Protein AF-M3XTI1-F1 (afdb_monomer_lite)

pLDDT: mean 83.51, std 18.62, range [32.31, 98.38]

Secondary structure (DSSP, 8-state):
-----------------B---TTB-SS-B-GGGGHHHHTTTTS---SSTTS---EEEEEEEEEEEEEETTTTEEEEEEEEEEEE--TT-B--TTTTTT-------GGG-

InterPro domains:
  IPR006202 Neurotransmitter-gated ion-channel ligand-binding domain [PF02931] (41-108)
  IPR036734 Neurotransmitter-gated ion-channel ligand-binding domain superfamily [G3DSA:2.70.170.10] (31-109)
  IPR036734 Neurotransmitter-gated ion-channel ligand-binding domain superfamily [SSF63712] (41-104)

Organism: Mustela putorius furo (NCBI:txid9669)

Radius of gyration: 20.85 Å; chains: 1; bounding box: 39×51×59 Å

Structure (mmCIF, N/CA/C/O backbone):
data_AF-M3XTI1-F1
#
_entry.id   AF-M3XTI1-F1
#
loop_
_atom_site.group_PDB
_atom_site.id
_atom_site.type_symbol
_atom_site.label_atom_id
_atom_site.label_alt_id
_atom_site.label_comp_id
_atom_site.label_asym_id
_atom_site.label_entity_id
_atom_site.label_seq_id
_atom_site.pdbx_PDB_ins_code
_atom_site.Cartn_x
_atom_site.Cartn_y
_atom_site.Cartn_z
_atom_site.occupancy
_atom_site.B_iso_or_equiv
_atom_site.auth_seq_id
_atom_site.auth_comp_id
_atom_site.auth_asym_id
_atom_site.auth_atom_id
_atom_site.pdbx_PDB_model_num
ATOM 1 N N . ARG A 1 1 ? -20.028 -34.065 -31.341 1.00 39.91 1 ARG A N 1
ATOM 2 C CA . ARG A 1 1 ? -19.518 -33.729 -29.990 1.00 39.91 1 ARG A CA 1
ATOM 3 C C . ARG A 1 1 ? -17.990 -33.757 -30.033 1.00 39.91 1 ARG A C 1
ATOM 5 O O . ARG A 1 1 ? -17.443 -34.834 -29.847 1.00 39.91 1 ARG A O 1
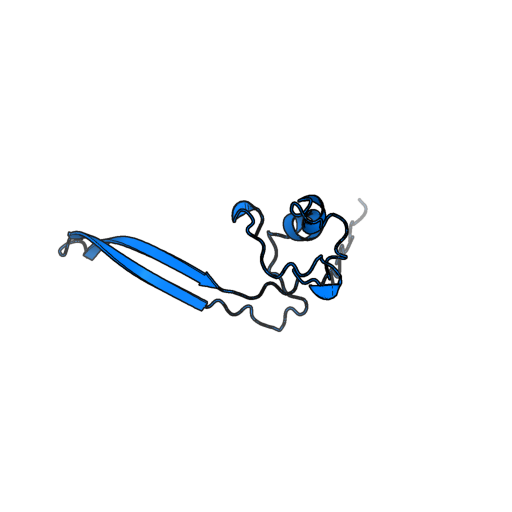ATOM 12 N N . PRO A 1 2 ? -17.302 -32.648 -30.351 1.00 35.44 2 PRO A N 1
ATOM 13 C CA . PRO A 1 2 ? -15.854 -32.584 -30.240 1.00 35.44 2 PRO A CA 1
ATOM 14 C C . PRO A 1 2 ? -15.443 -31.982 -28.892 1.00 35.44 2 PRO A C 1
ATOM 16 O O . PRO A 1 2 ? -16.049 -31.039 -28.389 1.00 35.44 2 PRO A O 1
ATOM 19 N N . SER A 1 3 ? -14.430 -32.602 -28.308 1.00 40.12 3 SER A N 1
ATOM 20 C CA . SER A 1 3 ? -13.738 -32.256 -27.074 1.00 40.12 3 SER A CA 1
ATOM 21 C C . SER A 1 3 ? -12.856 -31.019 -27.256 1.00 40.12 3 SER A C 1
ATOM 23 O O . SER A 1 3 ? -11.919 -31.047 -28.051 1.00 40.12 3 SER A O 1
ATOM 25 N N . LEU A 1 4 ? -13.112 -29.965 -26.482 1.00 37.28 4 LEU A N 1
ATOM 26 C CA . LEU A 1 4 ? -12.175 -28.861 -26.274 1.00 37.28 4 LEU A CA 1
ATOM 27 C C . LEU A 1 4 ? -11.260 -29.215 -25.098 1.00 37.28 4 LEU A C 1
ATOM 29 O O . LEU A 1 4 ? -11.572 -28.925 -23.948 1.00 37.28 4 LEU A O 1
ATOM 33 N N . ILE A 1 5 ? -10.124 -29.844 -25.390 1.00 46.91 5 ILE A N 1
ATOM 34 C CA . ILE A 1 5 ? -8.932 -29.702 -24.546 1.00 46.91 5 ILE A CA 1
ATOM 35 C C . ILE A 1 5 ? -8.111 -28.604 -25.212 1.00 46.91 5 ILE A C 1
ATOM 37 O O . ILE A 1 5 ? -7.232 -28.850 -26.030 1.00 46.91 5 ILE A O 1
ATOM 41 N N . GLY A 1 6 ? -8.499 -27.363 -24.930 1.00 32.50 6 GLY A N 1
ATOM 42 C CA . GLY A 1 6 ? -7.654 -26.199 -25.138 1.00 32.50 6 GLY A CA 1
ATOM 43 C C . GLY A 1 6 ? -6.982 -25.909 -23.810 1.00 32.50 6 GLY A C 1
ATOM 44 O O . GLY A 1 6 ? -7.521 -25.164 -22.998 1.00 32.50 6 GLY A O 1
ATOM 45 N N . SER A 1 7 ? -5.840 -26.541 -23.550 1.00 40.03 7 SER A N 1
ATOM 46 C CA . SER A 1 7 ? -4.964 -26.130 -22.460 1.00 40.03 7 SER A CA 1
ATOM 47 C C . SER A 1 7 ? -4.400 -24.750 -22.799 1.00 40.03 7 SER A C 1
ATOM 49 O O . SER A 1 7 ? -3.310 -24.641 -23.358 1.00 40.03 7 SER A O 1
ATOM 51 N N . LEU A 1 8 ? -5.138 -23.688 -22.465 1.00 32.31 8 LEU A N 1
ATOM 52 C CA . LEU A 1 8 ? -4.575 -22.350 -22.304 1.00 32.31 8 LEU A CA 1
ATOM 53 C C . LEU A 1 8 ? -3.788 -22.339 -20.986 1.00 32.31 8 LEU A C 1
ATOM 55 O O . LEU A 1 8 ? -4.163 -21.717 -19.998 1.00 32.31 8 LEU A O 1
ATOM 59 N N . LEU A 1 9 ? -2.675 -23.069 -20.959 1.00 33.28 9 LEU A N 1
ATOM 60 C CA . LEU A 1 9 ? -1.580 -22.686 -20.088 1.00 33.28 9 LEU A CA 1
ATOM 61 C C . LEU A 1 9 ? -0.906 -21.525 -20.807 1.00 33.28 9 LEU A C 1
ATOM 63 O O . LEU A 1 9 ? 0.064 -21.710 -21.537 1.00 33.28 9 LEU A O 1
ATOM 67 N N . THR A 1 10 ? -1.441 -20.316 -20.634 1.00 36.12 10 THR A N 1
ATOM 68 C CA . THR A 1 10 ? -0.587 -19.142 -20.756 1.00 36.12 10 THR A CA 1
ATOM 69 C C . THR A 1 10 ? 0.443 -19.301 -19.653 1.00 36.12 10 THR A C 1
ATOM 71 O O . THR A 1 10 ? 0.198 -18.963 -18.494 1.00 36.12 10 THR A O 1
ATOM 74 N N . THR A 1 11 ? 1.589 -19.879 -19.995 1.00 37.81 11 THR A N 1
ATOM 75 C CA . THR A 1 11 ? 2.828 -19.671 -19.263 1.00 37.81 11 THR A CA 1
ATOM 76 C C . THR A 1 11 ? 3.146 -18.189 -19.390 1.00 37.81 11 THR A C 1
ATOM 78 O O . THR A 1 11 ? 3.961 -17.777 -20.209 1.00 37.81 11 THR A O 1
ATOM 81 N N . GLY A 1 12 ? 2.439 -17.368 -18.614 1.00 42.94 12 GLY A N 1
ATOM 82 C CA . GLY A 1 12 ? 2.860 -16.023 -18.282 1.00 42.94 12 GLY A CA 1
ATOM 83 C C . GLY A 1 12 ? 4.052 -16.174 -17.358 1.00 42.94 12 GLY A C 1
ATOM 84 O O . GLY A 1 12 ? 3.918 -16.041 -16.145 1.00 42.94 12 GLY A O 1
ATOM 85 N N . GLY A 1 13 ? 5.200 -16.544 -17.930 1.00 43.25 13 GLY A N 1
ATOM 86 C CA . GLY A 1 13 ? 6.472 -16.243 -17.304 1.00 43.25 13 GLY A CA 1
ATOM 87 C C . GLY A 1 13 ? 6.461 -14.739 -17.106 1.00 43.25 13 GLY A C 1
ATOM 88 O O . GLY A 1 13 ? 6.437 -13.990 -18.081 1.00 43.25 13 GLY A O 1
ATOM 89 N N . GLY A 1 14 ? 6.326 -14.306 -15.855 1.00 51.12 14 GLY A N 1
ATOM 90 C CA . GLY A 1 14 ? 6.476 -12.908 -15.503 1.00 51.12 14 GLY A CA 1
ATOM 91 C C . GLY A 1 14 ? 7.933 -12.566 -15.730 1.00 51.12 14 GLY A C 1
ATOM 92 O O . GLY A 1 14 ? 8.737 -12.684 -14.817 1.00 51.12 14 GLY A O 1
ATOM 93 N N . GLU A 1 15 ? 8.309 -12.229 -16.958 1.00 53.50 15 GLU A N 1
ATOM 94 C CA . GLU A 1 15 ? 9.537 -11.479 -17.155 1.00 53.50 15 GLU A CA 1
ATOM 95 C C . GLU A 1 15 ? 9.341 -10.138 -16.448 1.00 53.50 15 GLU A C 1
ATOM 97 O O . GLU A 1 15 ? 8.268 -9.530 -16.542 1.00 53.50 15 GLU A O 1
ATOM 102 N N . ALA A 1 16 ? 10.340 -9.720 -15.667 1.00 56.78 16 ALA A N 1
ATOM 103 C CA . ALA A 1 16 ? 10.325 -8.412 -15.033 1.00 56.78 16 ALA A CA 1
ATOM 104 C C . ALA A 1 16 ? 10.164 -7.370 -16.145 1.00 56.78 16 ALA A C 1
ATOM 106 O O . ALA A 1 16 ? 11.039 -7.223 -16.998 1.00 56.78 16 ALA A O 1
ATOM 107 N N . PHE A 1 17 ? 9.011 -6.705 -16.186 1.00 66.19 17 PHE A N 1
ATOM 108 C CA . PHE A 1 17 ? 8.749 -5.686 -17.186 1.00 66.19 17 PHE A CA 1
ATOM 109 C C . PHE A 1 17 ? 9.434 -4.402 -16.730 1.00 66.19 17 PHE A C 1
ATOM 111 O O . PHE A 1 17 ? 8.912 -3.675 -15.887 1.00 66.19 17 PHE A O 1
ATOM 118 N N . THR A 1 18 ? 10.625 -4.142 -17.260 1.00 70.38 18 THR A N 1
ATOM 119 C CA . THR A 1 18 ? 11.271 -2.844 -17.074 1.00 70.38 18 THR A CA 1
ATOM 120 C C . THR A 1 18 ? 10.520 -1.813 -17.913 1.00 70.38 18 THR A C 1
ATOM 122 O O . THR A 1 18 ? 10.462 -1.920 -19.140 1.00 70.38 18 THR A O 1
ATOM 125 N N . ILE A 1 19 ? 9.937 -0.813 -17.257 1.00 83.44 19 ILE A N 1
ATOM 126 C CA . ILE A 1 19 ? 9.230 0.293 -17.902 1.00 83.44 19 ILE A CA 1
ATOM 127 C C . ILE A 1 19 ? 10.258 1.116 -18.684 1.00 83.44 19 ILE A C 1
ATOM 129 O O . ILE A 1 19 ? 11.225 1.627 -18.123 1.00 83.44 19 ILE A O 1
ATOM 133 N N . ASN A 1 20 ? 10.044 1.246 -19.991 1.00 81.44 20 ASN A N 1
ATOM 134 C CA . ASN A 1 20 ? 11.009 1.785 -20.956 1.00 81.44 20 ASN A CA 1
ATOM 135 C C . ASN A 1 20 ? 11.074 3.327 -21.003 1.00 81.44 20 ASN A C 1
ATOM 137 O O . ASN A 1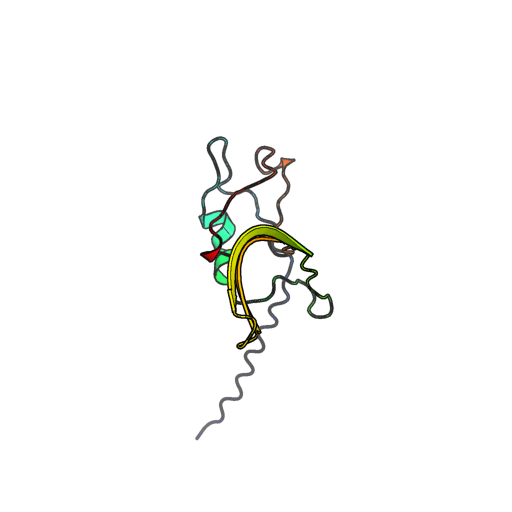 20 ? 11.402 3.893 -22.047 1.00 81.44 20 ASN A O 1
ATOM 141 N N . CYS A 1 21 ? 10.704 4.000 -19.908 1.00 82.12 21 CYS A N 1
ATOM 142 C CA . CYS A 1 21 ? 10.675 5.460 -19.739 1.00 82.12 21 CYS A CA 1
ATOM 143 C C . CYS A 1 21 ? 9.875 6.251 -20.799 1.00 82.12 21 CYS A C 1
ATOM 145 O O . CYS A 1 21 ? 9.833 7.480 -20.753 1.00 82.12 21 CYS A O 1
ATOM 147 N N . SER A 1 22 ? 9.207 5.583 -21.744 1.00 85.19 22 SER A N 1
ATOM 148 C CA . SER A 1 22 ? 8.401 6.238 -22.772 1.00 85.19 22 SER A CA 1
ATOM 149 C C . SER A 1 22 ? 7.163 6.837 -22.113 1.00 85.19 22 SER A C 1
ATOM 151 O O . SER A 1 22 ? 6.384 6.120 -21.492 1.00 85.19 22 SER A O 1
ATOM 153 N N . GLY A 1 23 ? 7.011 8.158 -22.211 1.00 85.38 23 GLY A N 1
ATOM 154 C CA . GLY A 1 23 ? 5.969 8.903 -21.500 1.00 85.38 23 GLY A CA 1
ATOM 155 C C . GLY A 1 23 ? 6.417 9.501 -20.163 1.00 85.38 23 GLY A C 1
ATOM 156 O O . GLY A 1 23 ? 5.592 10.087 -19.474 1.00 85.38 23 GLY A O 1
ATOM 157 N N . PHE A 1 24 ? 7.696 9.386 -19.791 1.00 90.12 24 PHE A N 1
ATOM 158 C CA . PHE A 1 24 ? 8.280 10.145 -18.683 1.00 90.12 24 PHE A CA 1
ATOM 159 C C . PHE A 1 24 ? 8.809 11.472 -19.228 1.00 90.12 24 PHE A C 1
ATOM 161 O O . PHE A 1 24 ? 9.566 11.494 -20.200 1.00 90.12 24 PHE A O 1
ATOM 168 N N . ASP A 1 25 ? 8.439 12.578 -18.595 1.00 85.06 25 ASP A N 1
ATOM 169 C CA . ASP A 1 25 ? 8.932 13.905 -18.939 1.00 85.06 25 ASP A CA 1
ATOM 170 C C . ASP A 1 25 ? 9.193 14.753 -17.681 1.00 85.06 25 ASP A C 1
ATOM 172 O O . ASP A 1 25 ? 9.070 14.301 -16.543 1.00 85.06 25 ASP A O 1
ATOM 176 N N . GLN A 1 26 ? 9.612 16.003 -17.881 1.00 81.62 26 GLN A N 1
ATOM 177 C CA . GLN A 1 26 ? 9.917 16.927 -16.784 1.00 81.62 26 GLN A CA 1
ATOM 178 C C . GLN A 1 26 ? 8.686 17.368 -15.971 1.00 81.62 26 GLN A C 1
ATOM 180 O O . GLN A 1 26 ? 8.840 17.965 -14.906 1.00 81.62 26 GLN A O 1
ATOM 185 N N . TYR A 1 27 ? 7.480 17.124 -16.481 1.00 83.00 27 TYR A N 1
ATOM 186 C CA . TYR A 1 27 ? 6.209 17.510 -15.873 1.00 83.00 27 TYR A CA 1
ATOM 187 C C . TYR A 1 27 ? 5.494 16.330 -15.209 1.00 83.00 27 TYR A C 1
ATOM 189 O O . TYR A 1 27 ? 4.603 16.552 -14.386 1.00 83.00 27 TYR A O 1
ATOM 197 N N . GLY A 1 28 ? 5.891 15.094 -15.507 1.00 81.88 28 GLY A N 1
ATOM 198 C CA . GLY A 1 28 ? 5.355 13.906 -14.866 1.00 81.88 28 GLY A CA 1
ATOM 199 C C . GLY A 1 28 ? 5.535 12.647 -15.701 1.00 81.88 28 GLY A C 1
ATOM 200 O O . GLY A 1 28 ? 6.534 12.461 -16.393 1.00 81.88 28 GLY A O 1
ATOM 201 N N . VAL A 1 29 ? 4.566 11.744 -15.574 1.00 88.81 29 VAL A N 1
ATOM 202 C CA . VAL A 1 29 ? 4.562 10.466 -16.282 1.00 88.81 29 VAL A CA 1
ATOM 203 C C . VAL A 1 29 ? 3.177 10.196 -16.845 1.00 88.81 29 VAL A C 1
ATOM 205 O O . VAL A 1 29 ? 2.185 10.299 -16.122 1.00 88.81 29 VAL A O 1
ATOM 208 N N . ASP A 1 30 ? 3.123 9.839 -18.126 1.00 90.12 30 ASP A N 1
ATOM 209 C CA . ASP A 1 30 ? 1.920 9.349 -18.788 1.00 90.12 30 ASP A CA 1
ATOM 210 C C . ASP A 1 30 ? 1.439 8.060 -18.093 1.00 90.12 30 ASP A C 1
ATOM 212 O O . ASP A 1 30 ? 2.181 7.070 -18.056 1.00 90.12 30 ASP A O 1
ATOM 216 N N . PRO A 1 31 ? 0.203 8.022 -17.555 1.00 86.31 31 PRO A N 1
ATOM 217 C CA . PRO A 1 31 ? -0.357 6.819 -16.946 1.00 86.31 31 PRO A CA 1
ATOM 218 C C . PRO A 1 31 ? -0.313 5.583 -17.856 1.00 86.31 31 PRO A C 1
ATOM 220 O O . PRO A 1 31 ? -0.217 4.462 -17.348 1.00 86.31 31 PRO A O 1
ATOM 223 N N . ALA A 1 32 ? -0.329 5.765 -19.183 1.00 88.25 32 ALA A N 1
ATOM 224 C CA . ALA A 1 32 ? -0.231 4.667 -20.143 1.00 88.25 32 ALA A CA 1
ATOM 225 C C . ALA A 1 32 ? 1.071 3.856 -19.998 1.00 88.25 32 ALA A C 1
ATOM 227 O O . ALA A 1 32 ? 1.072 2.654 -20.276 1.00 88.25 32 ALA A O 1
ATOM 228 N N . ALA A 1 33 ? 2.151 4.463 -19.486 1.00 87.62 33 ALA A N 1
ATOM 229 C CA . ALA A 1 33 ? 3.426 3.785 -19.241 1.00 87.62 33 ALA A CA 1
ATOM 230 C C . ALA A 1 33 ? 3.313 2.623 -18.232 1.00 87.62 33 ALA A C 1
ATOM 232 O O . ALA A 1 33 ? 4.133 1.704 -18.246 1.00 87.62 33 ALA A O 1
ATOM 233 N N . PHE A 1 34 ? 2.280 2.635 -17.381 1.00 88.12 34 PHE A N 1
ATOM 234 C CA . PHE A 1 34 ? 2.026 1.611 -16.365 1.00 88.12 34 PHE A CA 1
ATOM 235 C C . PHE A 1 34 ? 0.851 0.686 -16.706 1.00 88.12 34 PHE A C 1
ATOM 237 O O . PHE A 1 34 ? 0.576 -0.242 -15.943 1.00 88.12 34 PHE A O 1
ATOM 244 N N . GLN A 1 35 ? 0.173 0.878 -17.844 1.00 88.94 35 GLN A N 1
ATOM 245 C CA . GLN A 1 35 ? -1.068 0.160 -18.162 1.00 88.94 35 GLN A CA 1
ATOM 246 C C . GLN A 1 35 ? -0.894 -1.365 -18.116 1.00 88.94 35 GLN A C 1
ATOM 248 O O . GLN A 1 35 ? -1.707 -2.065 -17.520 1.00 88.94 35 GLN A O 1
ATOM 253 N N . ALA A 1 36 ? 0.220 -1.878 -18.645 1.00 86.25 36 ALA A N 1
ATOM 254 C CA . ALA A 1 36 ? 0.523 -3.309 -18.628 1.00 86.25 36 ALA A CA 1
ATOM 255 C C . ALA A 1 36 ? 0.666 -3.891 -17.207 1.00 86.25 36 ALA A C 1
ATOM 257 O O . ALA A 1 36 ? 0.397 -5.076 -16.994 1.00 86.25 36 ALA A O 1
ATOM 258 N N . VAL A 1 37 ? 1.097 -3.076 -16.238 1.00 88.06 37 VAL A N 1
ATOM 259 C CA . VAL A 1 37 ? 1.158 -3.459 -14.821 1.00 88.06 37 VAL A CA 1
ATOM 260 C C . VAL A 1 37 ? -0.243 -3.401 -14.214 1.00 88.06 37 VAL A C 1
ATOM 262 O O . VAL A 1 37 ? -0.668 -4.361 -13.572 1.00 88.06 37 VAL A O 1
ATOM 265 N N . PHE A 1 38 ? -0.990 -2.326 -14.470 1.00 90.12 38 PHE A N 1
ATOM 266 C CA . PHE A 1 38 ? -2.343 -2.136 -13.936 1.00 90.12 38 PHE A CA 1
ATOM 267 C C . PHE A 1 38 ? -3.327 -3.211 -14.414 1.00 90.12 38 PHE A C 1
ATOM 269 O O . PHE A 1 38 ? -4.133 -3.703 -13.623 1.00 90.12 38 PHE A O 1
ATOM 276 N N . ASP A 1 39 ? -3.208 -3.664 -15.664 1.00 90.12 39 ASP A N 1
ATOM 277 C CA . ASP A 1 39 ? -4.008 -4.765 -16.219 1.00 90.12 39 ASP A CA 1
ATOM 278 C C . ASP A 1 39 ? -3.779 -6.097 -15.478 1.00 90.12 39 ASP A C 1
ATOM 280 O O . ASP A 1 39 ? -4.592 -7.020 -15.561 1.00 90.12 39 ASP A O 1
ATOM 284 N N . ARG A 1 40 ? -2.676 -6.207 -14.726 1.00 87.88 40 ARG A N 1
ATOM 285 C CA . ARG A 1 40 ? -2.281 -7.401 -13.968 1.00 87.88 40 ARG A CA 1
ATOM 286 C C . ARG A 1 40 ? -2.455 -7.255 -12.457 1.00 87.88 40 ARG A C 1
ATOM 288 O O . ARG A 1 40 ? -2.078 -8.180 -11.743 1.00 87.88 40 ARG A O 1
ATOM 295 N N . LYS A 1 41 ? -3.066 -6.174 -11.961 1.00 89.81 41 LYS A N 1
ATOM 296 C CA . LYS A 1 41 ? -3.239 -5.905 -10.516 1.00 89.81 41 LYS A CA 1
ATOM 297 C C . LYS A 1 41 ? -3.910 -7.031 -9.716 1.00 89.81 41 LYS A C 1
ATOM 299 O O . LYS A 1 41 ? -3.674 -7.193 -8.529 1.00 89.81 41 LYS A O 1
ATOM 304 N N . ALA A 1 42 ? -4.734 -7.856 -10.367 1.00 90.69 42 ALA A N 1
ATOM 305 C CA . ALA A 1 42 ? -5.378 -9.005 -9.726 1.00 90.69 42 ALA A CA 1
ATOM 306 C C . ALA A 1 42 ? -4.405 -10.161 -9.409 1.00 90.69 42 ALA A C 1
ATOM 308 O O . ALA A 1 42 ? -4.766 -11.088 -8.682 1.00 90.69 42 ALA A O 1
ATOM 309 N N . PHE A 1 43 ? -3.194 -10.142 -9.971 1.00 88.69 43 PHE A N 1
ATOM 310 C CA . PHE A 1 43 ? -2.192 -11.188 -9.807 1.00 88.69 43 PHE A CA 1
ATOM 311 C C . PHE A 1 43 ? -1.076 -10.745 -8.864 1.00 88.69 43 PHE A C 1
ATOM 313 O O . PHE A 1 43 ? -0.669 -9.587 -8.836 1.00 88.69 43 PHE A O 1
ATOM 320 N N . ARG A 1 44 ? -0.514 -11.709 -8.127 1.00 89.94 44 ARG A N 1
ATOM 321 C CA . ARG A 1 44 ? 0.661 -11.470 -7.284 1.00 89.94 44 ARG A CA 1
ATOM 322 C C . ARG A 1 44 ? 1.844 -11.006 -8.156 1.00 89.94 44 ARG A C 1
ATOM 324 O O . ARG A 1 44 ? 2.193 -11.727 -9.094 1.00 89.94 44 ARG A O 1
ATOM 331 N N . PRO A 1 45 ? 2.511 -9.885 -7.827 1.00 87.12 45 PRO A N 1
ATOM 332 C CA . PRO A 1 45 ? 3.581 -9.325 -8.648 1.00 87.12 45 PRO A CA 1
ATOM 333 C C . PRO A 1 45 ? 4.916 -10.057 -8.442 1.00 87.12 45 PRO A C 1
ATOM 335 O O . PRO A 1 45 ? 5.841 -9.549 -7.808 1.00 87.12 45 PRO A O 1
ATOM 338 N N . VAL A 1 46 ? 5.017 -11.281 -8.960 1.00 88.12 46 VAL A N 1
ATOM 339 C CA . VAL A 1 46 ? 6.233 -12.101 -8.889 1.00 88.12 46 VAL A CA 1
ATOM 340 C C . VAL A 1 46 ? 6.674 -12.562 -10.268 1.00 88.12 46 VAL A C 1
ATOM 342 O O . VAL A 1 46 ? 5.861 -12.905 -11.121 1.00 88.12 46 VAL A O 1
ATOM 345 N N . VAL A 1 47 ? 7.989 -12.638 -10.448 1.00 84.81 47 VAL A N 1
ATOM 346 C CA . VAL A 1 47 ? 8.609 -13.279 -11.615 1.00 84.81 47 VAL A CA 1
ATOM 347 C C . VAL A 1 47 ? 8.744 -14.796 -11.438 1.00 84.81 47 VAL A C 1
ATOM 349 O O . VAL A 1 47 ? 8.616 -15.562 -12.389 1.00 84.81 47 VAL A O 1
ATOM 352 N N . ASN A 1 48 ? 8.946 -15.256 -10.199 1.00 88.12 48 ASN A N 1
ATOM 353 C CA . ASN A 1 48 ? 9.055 -16.670 -9.849 1.00 88.12 48 ASN A CA 1
ATOM 354 C C . ASN A 1 48 ? 8.070 -17.005 -8.729 1.00 88.12 48 ASN A C 1
ATOM 356 O O . ASN A 1 48 ? 8.150 -16.461 -7.630 1.00 88.12 48 ASN A O 1
ATOM 360 N N . ASN A 1 49 ? 7.171 -17.954 -8.994 1.00 89.06 49 ASN A N 1
ATOM 361 C CA . ASN A 1 49 ? 6.119 -18.320 -8.052 1.00 89.06 49 ASN A CA 1
ATOM 362 C C . ASN A 1 49 ? 6.606 -18.978 -6.759 1.00 89.06 49 ASN A C 1
ATOM 364 O O . ASN A 1 49 ? 5.860 -18.983 -5.776 1.00 89.06 49 ASN A O 1
ATOM 368 N N . SER A 1 50 ? 7.832 -19.497 -6.760 1.00 92.75 50 SER A N 1
ATOM 369 C CA . SER A 1 50 ? 8.474 -20.104 -5.592 1.00 92.75 50 SE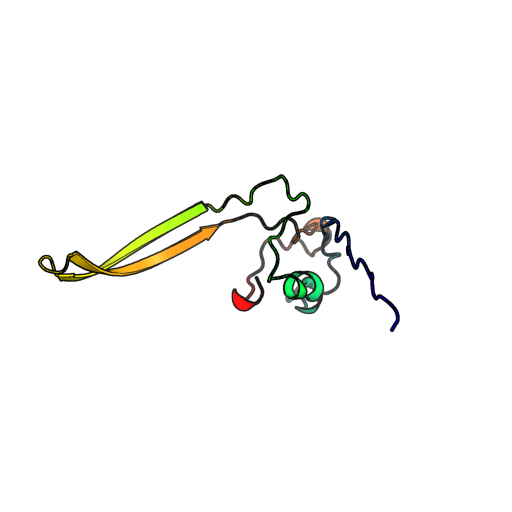R A CA 1
ATOM 370 C C . SER A 1 50 ? 8.965 -19.061 -4.583 1.00 92.75 50 SER A C 1
ATOM 372 O O . SER A 1 50 ? 9.270 -19.415 -3.448 1.00 92.75 50 SER A O 1
ATOM 374 N N . ILE A 1 51 ? 9.055 -17.786 -4.982 1.00 89.69 51 ILE A N 1
ATOM 375 C CA . ILE A 1 51 ? 9.494 -16.690 -4.116 1.00 89.69 51 ILE A CA 1
ATOM 376 C C . ILE A 1 51 ? 8.261 -16.071 -3.434 1.00 89.69 51 ILE A C 1
ATOM 378 O O . ILE A 1 51 ? 7.299 -15.710 -4.122 1.00 89.69 51 ILE A O 1
ATOM 382 N N . PRO A 1 52 ? 8.243 -15.951 -2.095 1.00 92.88 52 PRO A N 1
ATOM 383 C CA . PRO A 1 52 ? 7.150 -15.297 -1.386 1.00 92.88 52 PRO A CA 1
ATOM 384 C C . PRO A 1 52 ? 7.215 -13.772 -1.547 1.00 92.88 52 PRO A C 1
ATOM 386 O O . PRO A 1 52 ? 8.292 -13.185 -1.604 1.00 92.88 52 PRO A O 1
ATOM 389 N N . THR A 1 53 ? 6.054 -13.115 -1.549 1.00 92.50 53 THR A N 1
ATOM 390 C CA . THR A 1 53 ? 5.980 -11.655 -1.403 1.00 92.50 53 THR A CA 1
ATOM 391 C C . THR A 1 53 ? 6.057 -11.319 0.078 1.00 92.50 53 THR A C 1
ATOM 393 O O . THR A 1 53 ? 5.167 -11.687 0.845 1.00 92.50 53 THR A O 1
ATOM 396 N N . GLN A 1 54 ? 7.119 -10.632 0.487 1.00 94.56 54 GLN A N 1
ATOM 397 C CA . GLN A 1 54 ? 7.253 -10.144 1.852 1.00 94.56 54 GLN A CA 1
ATOM 398 C C . GLN A 1 54 ? 6.537 -8.799 1.989 1.00 94.56 54 GLN A C 1
ATOM 400 O O . GLN A 1 54 ? 6.871 -7.841 1.296 1.00 94.56 54 GLN A O 1
ATOM 405 N N . VAL A 1 55 ? 5.557 -8.736 2.890 1.00 95.88 55 VAL A N 1
ATOM 406 C CA . VAL A 1 55 ? 4.822 -7.508 3.207 1.00 95.88 55 VAL A CA 1
ATOM 407 C C . VAL A 1 55 ? 5.186 -7.082 4.620 1.00 95.88 55 VAL A C 1
ATOM 409 O O . VAL A 1 55 ? 4.931 -7.804 5.584 1.00 95.88 55 VAL A O 1
ATOM 412 N N . ASN A 1 56 ? 5.771 -5.899 4.740 1.00 97.94 56 ASN A N 1
ATOM 413 C CA . ASN A 1 56 ? 6.046 -5.271 6.020 1.00 97.94 56 ASN A CA 1
ATOM 414 C C . ASN A 1 56 ? 4.846 -4.406 6.398 1.00 97.94 56 ASN A C 1
ATOM 416 O O . ASN A 1 56 ? 4.490 -3.472 5.680 1.00 97.94 56 ASN A O 1
ATOM 420 N N . ILE A 1 57 ? 4.224 -4.732 7.527 1.00 97.81 57 ILE A N 1
ATOM 421 C CA . ILE A 1 57 ? 3.056 -4.025 8.045 1.00 97.81 57 ILE A CA 1
ATOM 422 C C . ILE A 1 57 ? 3.487 -3.277 9.296 1.00 97.81 57 ILE A C 1
ATOM 424 O O . ILE A 1 57 ? 4.019 -3.867 10.236 1.00 97.81 57 ILE A O 1
ATOM 428 N N . SER A 1 58 ? 3.225 -1.980 9.320 1.00 98.25 58 SER A N 1
ATOM 429 C CA . SER A 1 58 ? 3.323 -1.174 10.530 1.00 98.25 58 SER A CA 1
ATOM 430 C C . SER A 1 58 ? 2.046 -0.369 10.697 1.00 98.25 58 SER A C 1
ATOM 432 O O . SER A 1 58 ? 1.360 -0.052 9.726 1.00 98.25 58 SER A O 1
ATOM 434 N N . PHE A 1 59 ? 1.688 -0.066 11.937 1.00 97.75 59 PHE A N 1
ATOM 435 C CA . PHE A 1 59 ? 0.535 0.772 12.206 1.00 97.75 59 PHE A CA 1
ATOM 436 C C . PHE A 1 59 ? 0.805 1.716 13.366 1.00 97.75 59 PHE A C 1
ATOM 438 O O . PHE A 1 59 ? 1.591 1.429 14.269 1.00 97.75 59 PHE A O 1
ATOM 445 N N . THR A 1 60 ? 0.125 2.853 13.339 1.00 98.19 60 THR A N 1
ATOM 446 C CA . THR A 1 60 ? 0.099 3.822 14.428 1.00 98.19 60 THR A CA 1
ATOM 447 C C . THR A 1 60 ? -1.320 3.887 14.970 1.00 98.19 60 THR A C 1
ATOM 449 O O . THR A 1 60 ? -2.244 4.327 14.280 1.00 98.19 60 THR A O 1
ATOM 452 N N . LEU A 1 61 ? -1.502 3.433 16.212 1.00 97.88 61 LEU A N 1
ATOM 453 C CA . LEU A 1 61 ? -2.752 3.625 16.941 1.00 97.88 61 LEU A CA 1
ATOM 454 C C . LEU A 1 61 ? -2.906 5.109 17.266 1.00 97.88 61 LEU A C 1
ATOM 456 O O . LEU A 1 61 ? -2.104 5.664 18.011 1.00 97.88 61 LEU A O 1
ATOM 460 N N . SER A 1 62 ? -3.928 5.742 16.695 1.00 97.81 62 SER A N 1
ATOM 461 C CA . SER A 1 62 ? -4.165 7.176 16.889 1.00 97.81 62 SER A CA 1
ATOM 462 C C . SER A 1 62 ? -5.144 7.440 18.023 1.00 97.81 62 SER A C 1
ATOM 464 O O . SER A 1 62 ? -4.940 8.357 18.811 1.00 97.81 62 SER A O 1
ATOM 466 N N . ALA A 1 63 ? -6.216 6.647 18.099 1.00 98.19 63 ALA A N 1
ATOM 467 C CA . ALA A 1 63 ? -7.238 6.788 19.128 1.00 98.19 63 ALA A CA 1
ATOM 468 C C . ALA A 1 63 ? -7.940 5.458 19.413 1.00 98.19 63 ALA A C 1
ATOM 470 O O . ALA A 1 63 ? -8.192 4.666 18.503 1.00 98.19 63 ALA A O 1
ATOM 471 N N . ILE A 1 64 ? -8.313 5.263 20.675 1.00 98.19 64 ILE A N 1
ATOM 472 C CA . ILE A 1 64 ? -9.304 4.274 21.101 1.00 98.19 64 ILE A CA 1
ATOM 473 C C . ILE A 1 64 ? -10.611 5.037 21.303 1.00 98.19 64 ILE A C 1
ATOM 475 O O . ILE A 1 64 ? -10.659 5.966 22.104 1.00 98.19 64 ILE A O 1
ATOM 479 N N . LEU A 1 65 ? -11.641 4.676 20.544 1.00 98.19 65 LEU A N 1
ATOM 480 C CA . LEU A 1 65 ? -12.933 5.360 20.541 1.00 98.19 65 LEU A CA 1
ATOM 481 C C . LEU A 1 65 ? -13.906 4.726 21.541 1.00 98.19 65 LEU A C 1
ATOM 483 O O . LEU A 1 65 ? -14.625 5.443 22.228 1.00 98.19 65 LEU A O 1
ATOM 487 N N . GLU A 1 66 ? -13.915 3.395 21.640 1.00 98.25 66 GLU A N 1
ATOM 488 C CA . GLU A 1 66 ? -14.814 2.657 22.533 1.00 98.25 66 GLU A CA 1
ATOM 489 C C . GLU A 1 66 ? -14.187 1.334 22.983 1.00 98.25 66 GLU A C 1
ATOM 491 O O . GLU A 1 66 ? -13.490 0.672 22.210 1.00 98.25 66 GLU A O 1
ATOM 496 N N . VAL A 1 67 ? -14.475 0.936 24.225 1.00 98.12 67 VAL A N 1
ATOM 497 C CA . VAL A 1 67 ? -14.149 -0.386 24.771 1.00 98.12 67 VAL A CA 1
ATOM 498 C C . VAL A 1 67 ? -15.401 -0.981 25.408 1.00 98.12 67 VAL A C 1
ATOM 500 O O . VAL A 1 67 ? -15.895 -0.464 26.409 1.00 98.12 67 VAL A O 1
ATOM 503 N N . ASN A 1 68 ? -15.878 -2.105 24.877 1.00 98.00 68 ASN A N 1
ATOM 504 C CA . ASN A 1 68 ? -16.932 -2.902 25.492 1.00 98.00 68 ASN A CA 1
ATOM 505 C C . ASN A 1 68 ? -16.328 -4.193 26.054 1.00 98.00 68 ASN A C 1
ATOM 507 O O . ASN A 1 68 ? -16.127 -5.169 25.333 1.00 98.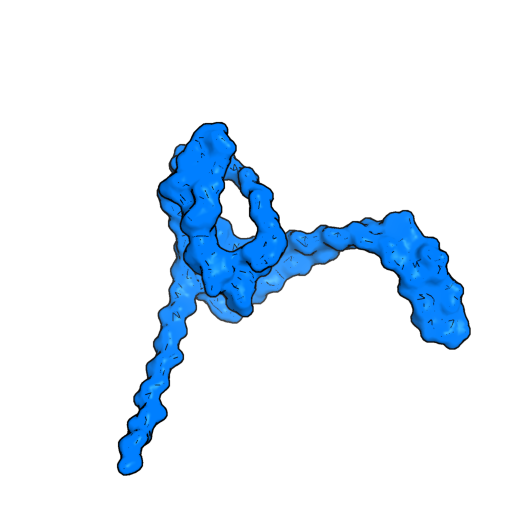00 68 ASN A O 1
ATOM 511 N N . ALA A 1 69 ? -16.038 -4.200 27.356 1.00 97.31 69 ALA A N 1
ATOM 512 C CA . ALA A 1 69 ? -15.381 -5.330 28.011 1.00 97.31 69 ALA A CA 1
ATOM 513 C C . ALA A 1 69 ? -16.272 -6.581 28.105 1.00 97.31 69 ALA A C 1
ATOM 515 O O . ALA A 1 69 ? -15.763 -7.696 28.015 1.00 97.31 69 ALA A O 1
ATOM 516 N N . GLN A 1 70 ? -17.592 -6.410 28.252 1.00 98.06 70 GLN A N 1
ATOM 517 C CA . GLN A 1 70 ? -18.529 -7.533 28.343 1.00 98.06 70 GLN A CA 1
ATOM 518 C C . GLN A 1 70 ? -18.607 -8.304 27.020 1.00 98.06 70 GLN A C 1
ATOM 520 O O . GLN A 1 70 ? -18.685 -9.530 27.031 1.00 98.06 70 GLN A O 1
ATOM 525 N N . LEU A 1 71 ? -18.562 -7.587 25.892 1.00 98.38 71 LEU A N 1
ATOM 526 C CA . LEU A 1 71 ? -18.586 -8.169 24.547 1.00 98.38 71 LEU A CA 1
ATOM 527 C C . LEU A 1 71 ? -17.189 -8.379 23.940 1.00 98.38 71 LEU A C 1
ATOM 529 O O . LEU A 1 71 ? -17.091 -8.930 22.850 1.00 98.38 71 LEU A O 1
ATOM 533 N N . GLN A 1 72 ? -16.123 -7.953 24.626 1.00 97.94 72 GLN A N 1
ATOM 534 C CA . GLN A 1 72 ? -14.733 -7.977 24.147 1.00 97.94 72 GLN A CA 1
ATOM 535 C C . GLN A 1 72 ? -14.524 -7.223 22.819 1.00 97.94 72 GLN A C 1
ATOM 537 O O . GLN A 1 72 ? -13.804 -7.684 21.935 1.00 97.94 72 GLN A O 1
ATOM 542 N N . LEU A 1 73 ? -15.143 -6.046 22.680 1.00 98.38 73 LEU A N 1
ATOM 543 C CA . LEU A 1 73 ? -15.024 -5.201 21.487 1.00 98.38 73 LEU A CA 1
ATOM 544 C C . LEU A 1 73 ? -14.185 -3.949 21.759 1.00 98.38 73 LEU A C 1
ATOM 546 O O . LEU A 1 73 ? -14.339 -3.294 22.791 1.00 98.38 73 LEU A O 1
ATOM 550 N N . LEU A 1 74 ? -13.328 -3.609 20.795 1.00 97.94 74 LEU A N 1
ATOM 551 C CA . LEU A 1 74 ? -12.497 -2.408 20.774 1.00 97.94 74 LEU A CA 1
ATOM 552 C C . LEU A 1 74 ? -12.714 -1.680 19.446 1.00 97.94 74 LEU A C 1
ATOM 554 O O . LEU A 1 74 ? -12.428 -2.233 18.384 1.00 97.94 74 LEU A O 1
ATOM 558 N N . THR A 1 75 ? -13.158 -0.429 19.513 1.00 98.19 75 THR A N 1
ATOM 559 C CA . THR A 1 75 ? -13.264 0.452 18.343 1.00 98.19 75 THR A CA 1
ATOM 560 C C . THR A 1 75 ? -12.101 1.436 18.376 1.00 98.19 75 THR A C 1
ATOM 562 O O . THR A 1 75 ? -11.959 2.195 19.335 1.00 98.19 75 THR A O 1
ATOM 565 N N . SER A 1 76 ? -11.256 1.447 17.344 1.00 98.19 76 SER A N 1
ATOM 566 C CA . SER A 1 76 ? -10.049 2.286 17.288 1.00 98.19 76 SER A CA 1
ATOM 567 C C . SER A 1 76 ? -9.813 2.891 15.907 1.00 98.19 76 SER A C 1
ATOM 569 O O . SER A 1 76 ? -10.191 2.297 14.899 1.00 98.19 76 SER A O 1
ATOM 571 N N . PHE A 1 77 ? -9.113 4.024 15.862 1.00 98.19 77 PHE A N 1
ATOM 572 C CA . PHE A 1 77 ? -8.607 4.625 14.629 1.00 98.19 77 PHE A CA 1
ATOM 573 C C . PHE A 1 77 ? -7.105 4.346 14.479 1.00 98.19 77 PHE A C 1
ATOM 575 O O . PHE A 1 77 ? -6.305 4.721 15.345 1.00 98.19 77 PHE A O 1
ATOM 582 N N . LEU A 1 78 ? -6.726 3.687 13.380 1.00 97.94 78 LEU A N 1
ATOM 583 C CA . LEU A 1 78 ? -5.354 3.279 13.073 1.00 97.94 78 LEU A CA 1
ATOM 584 C C . LEU A 1 78 ? -4.897 3.906 11.753 1.00 97.94 78 LEU A C 1
ATOM 586 O O . LEU A 1 78 ? -5.623 3.853 10.763 1.00 97.94 78 LEU A O 1
ATOM 590 N N . TRP A 1 79 ? -3.659 4.399 11.712 1.00 97.88 79 TRP A N 1
ATOM 591 C CA . TRP A 1 79 ? -2.942 4.587 10.450 1.00 97.88 79 TRP A CA 1
ATOM 592 C C . TRP A 1 79 ? -2.192 3.303 10.132 1.00 97.88 79 TRP A C 1
ATOM 594 O O . TRP A 1 79 ? -1.343 2.895 10.920 1.00 97.88 79 TRP A O 1
ATOM 604 N N . MET A 1 80 ? -2.493 2.666 9.004 1.00 97.12 80 MET A N 1
ATOM 605 C CA . MET A 1 80 ? -1.766 1.483 8.539 1.00 97.12 80 MET A CA 1
ATOM 606 C C . MET A 1 80 ? -0.812 1.850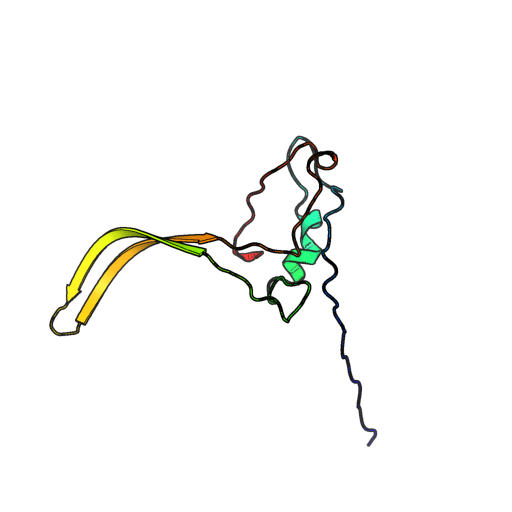 7.409 1.00 97.12 80 MET A C 1
ATOM 608 O O . MET A 1 80 ? -1.164 2.597 6.499 1.00 97.12 80 MET A O 1
ATOM 612 N N . ASN A 1 81 ? 0.383 1.278 7.458 1.00 97.12 81 ASN A N 1
ATOM 613 C CA . ASN A 1 81 ? 1.393 1.381 6.425 1.00 97.12 81 ASN A CA 1
ATOM 614 C C . ASN A 1 81 ? 1.787 -0.036 5.990 1.00 97.12 81 ASN A C 1
ATOM 616 O O . ASN A 1 81 ? 2.204 -0.857 6.812 1.00 97.12 81 ASN A O 1
ATOM 620 N N . LEU A 1 82 ? 1.608 -0.318 4.701 1.00 96.44 82 LEU A N 1
ATOM 621 C CA . LEU A 1 82 ? 1.968 -1.581 4.075 1.00 96.44 82 LEU A CA 1
ATOM 622 C C . LEU A 1 82 ? 3.073 -1.302 3.061 1.00 96.44 82 LEU A C 1
ATOM 624 O O . LEU A 1 82 ? 2.890 -0.472 2.173 1.00 96.44 82 LEU A O 1
ATOM 628 N N . MET A 1 83 ? 4.193 -2.005 3.191 1.00 96.00 83 MET A N 1
ATOM 629 C CA . MET A 1 83 ? 5.334 -1.893 2.285 1.00 96.00 83 MET A CA 1
ATOM 630 C C . MET A 1 83 ? 5.677 -3.267 1.728 1.00 96.00 83 MET A C 1
ATOM 632 O O . MET A 1 83 ? 5.853 -4.221 2.487 1.00 96.00 83 MET A O 1
ATOM 636 N N . TRP A 1 84 ? 5.792 -3.364 0.411 1.00 94.25 84 TRP A N 1
ATOM 637 C CA . TRP A 1 84 ? 6.232 -4.567 -0.284 1.00 94.25 84 TRP A CA 1
ATOM 638 C C . TRP A 1 84 ? 6.926 -4.182 -1.587 1.00 94.25 84 TRP A C 1
ATOM 640 O O . TRP A 1 84 ? 6.678 -3.106 -2.134 1.00 94.25 84 TRP A O 1
ATOM 650 N N . ASP A 1 85 ? 7.761 -5.084 -2.096 1.00 91.25 85 ASP A N 1
ATOM 651 C CA . ASP A 1 85 ? 8.387 -4.924 -3.405 1.00 91.25 85 ASP A CA 1
ATOM 652 C C . ASP A 1 85 ? 7.489 -5.517 -4.497 1.00 91.25 85 ASP A C 1
ATOM 654 O O . ASP A 1 85 ? 7.043 -6.666 -4.412 1.00 91.25 85 ASP A O 1
ATOM 658 N N . ASN A 1 86 ? 7.230 -4.735 -5.545 1.00 90.12 86 ASN A N 1
ATOM 659 C CA . ASN A 1 86 ? 6.543 -5.191 -6.749 1.00 90.12 86 ASN A CA 1
ATOM 660 C C . ASN A 1 86 ? 7.579 -5.413 -7.858 1.00 90.12 86 ASN A C 1
ATOM 662 O O . ASN A 1 86 ? 8.049 -4.463 -8.478 1.00 90.12 86 ASN A O 1
ATOM 666 N N . LEU A 1 87 ? 7.918 -6.675 -8.129 1.00 87.00 87 LEU A N 1
ATOM 667 C CA . LEU A 1 87 ? 8.965 -7.029 -9.099 1.00 87.00 87 LEU A CA 1
ATOM 668 C C . LEU A 1 87 ? 8.571 -6.765 -10.563 1.00 87.00 87 LEU A C 1
ATOM 670 O O . LEU A 1 87 ? 9.414 -6.886 -11.449 1.00 87.00 87 LEU A O 1
ATOM 674 N N . LEU A 1 88 ? 7.303 -6.432 -10.828 1.00 85.75 88 LEU A N 1
ATOM 675 C CA . LEU A 1 88 ? 6.811 -6.060 -12.156 1.00 85.75 88 LEU A CA 1
ATOM 676 C C . LEU A 1 88 ? 6.917 -4.552 -12.423 1.00 85.75 88 LEU A C 1
ATOM 678 O O . LEU A 1 88 ? 6.620 -4.125 -13.535 1.00 85.75 88 LEU A O 1
ATOM 682 N N . ILE A 1 89 ? 7.302 -3.754 -11.421 1.00 88.44 89 ILE A N 1
ATOM 683 C CA . ILE A 1 89 ? 7.469 -2.305 -11.537 1.00 88.44 89 ILE A CA 1
ATOM 684 C C . ILE A 1 89 ? 8.939 -1.966 -11.301 1.00 88.44 89 ILE A C 1
ATOM 686 O O . ILE A 1 89 ? 9.400 -1.870 -10.164 1.00 88.44 89 ILE A O 1
ATOM 690 N N . SER A 1 90 ? 9.675 -1.744 -12.382 1.00 87.38 90 SER A N 1
ATOM 691 C CA . SER A 1 90 ? 11.050 -1.255 -12.329 1.00 87.38 90 SER A CA 1
ATOM 692 C C . SER A 1 90 ? 11.334 -0.347 -13.521 1.00 87.38 90 SER A C 1
ATOM 694 O O . SER A 1 90 ? 10.754 -0.506 -14.592 1.00 87.38 90 SER A O 1
ATOM 696 N N . TRP A 1 91 ? 12.214 0.631 -13.335 1.00 88.69 91 TRP A N 1
ATOM 697 C CA . TRP A 1 91 ? 12.722 1.482 -14.408 1.00 88.69 91 TRP A CA 1
ATOM 698 C C . TRP A 1 91 ? 14.128 1.961 -14.058 1.00 88.69 91 TRP A C 1
ATOM 700 O O . TRP A 1 91 ? 14.509 1.965 -12.884 1.00 88.69 91 TRP A O 1
ATOM 710 N N . ASN A 1 92 ? 14.901 2.366 -15.065 1.00 89.06 92 ASN A N 1
ATOM 711 C CA . ASN A 1 92 ? 16.205 2.983 -14.854 1.00 89.06 92 ASN A CA 1
ATOM 712 C C . ASN A 1 92 ? 16.025 4.498 -14.627 1.00 89.06 92 ASN A C 1
ATOM 714 O O . ASN A 1 92 ? 15.608 5.197 -15.551 1.00 89.06 92 ASN A O 1
ATOM 718 N N . PRO A 1 93 ? 16.339 5.052 -13.440 1.00 88.38 93 PRO A N 1
ATOM 719 C CA . PRO A 1 93 ? 16.189 6.485 -13.198 1.00 88.38 93 PRO A CA 1
ATOM 720 C C . PRO A 1 93 ? 17.037 7.347 -14.139 1.00 88.38 93 PRO A C 1
ATOM 722 O O . PRO A 1 93 ? 16.619 8.451 -14.468 1.00 88.38 93 PRO A O 1
ATOM 725 N N . GLU A 1 94 ? 18.198 6.864 -14.591 1.00 88.69 94 GLU A N 1
ATOM 726 C CA . GLU A 1 94 ? 19.070 7.619 -15.505 1.00 88.69 94 GLU A CA 1
ATOM 727 C C . GLU A 1 94 ? 18.420 7.830 -16.881 1.00 88.69 94 GLU A C 1
ATOM 729 O O . GLU A 1 94 ? 18.616 8.871 -17.503 1.00 88.69 94 GLU A O 1
ATOM 734 N N . GLU A 1 95 ? 17.580 6.888 -17.313 1.00 88.25 95 GLU A N 1
ATOM 735 C CA . GLU A 1 95 ? 16.803 6.968 -18.558 1.00 88.25 95 GLU A CA 1
ATOM 736 C C . GLU A 1 95 ? 15.456 7.691 -18.363 1.00 88.25 95 GLU A C 1
ATOM 738 O O . GLU A 1 95 ? 14.912 8.270 -19.300 1.00 88.25 95 GLU A O 1
ATOM 743 N N . CYS A 1 96 ? 14.931 7.710 -17.135 1.00 89.12 96 CYS A N 1
ATOM 744 C CA . CYS A 1 96 ? 13.620 8.255 -16.767 1.00 89.12 96 CYS A CA 1
ATOM 745 C C . CYS A 1 96 ? 13.727 9.634 -16.080 1.00 89.12 96 CYS A C 1
ATOM 747 O O . CYS A 1 96 ? 13.125 9.858 -15.028 1.00 89.12 96 CYS A O 1
ATOM 749 N N . VAL A 1 97 ? 14.517 10.567 -16.625 1.00 88.50 97 VAL A N 1
ATOM 750 C CA . VAL A 1 97 ? 14.625 11.962 -16.121 1.00 88.50 97 VAL A CA 1
ATOM 751 C C . VAL A 1 97 ? 14.980 12.037 -14.618 1.00 88.50 97 VAL A C 1
ATOM 753 O O . VAL A 1 97 ? 14.536 12.914 -13.881 1.00 88.50 97 VAL A O 1
ATOM 756 N N . SER A 1 98 ? 15.785 11.091 -14.120 1.00 87.94 98 SER A N 1
ATOM 757 C CA . SER A 1 98 ? 16.157 10.958 -12.698 1.00 87.94 98 SER A CA 1
ATOM 758 C C . SER A 1 98 ? 14.980 10.777 -11.728 1.00 87.94 98 SER A C 1
ATOM 760 O O . SER A 1 98 ? 15.123 10.996 -10.519 1.00 87.94 98 SER A O 1
ATOM 762 N N . LEU A 1 99 ? 13.822 10.339 -12.225 1.00 87.62 99 LEU A N 1
ATOM 763 C CA . LEU A 1 99 ? 12.639 10.096 -11.414 1.00 87.62 99 LEU A CA 1
ATOM 764 C C . LEU A 1 99 ? 12.821 8.835 -10.560 1.00 87.62 99 LEU A C 1
ATOM 766 O O . LEU A 1 99 ? 13.051 7.745 -11.077 1.00 87.62 99 LEU A O 1
ATOM 770 N N . LYS A 1 100 ? 12.713 8.975 -9.234 1.00 87.75 100 LYS A N 1
ATOM 771 C CA . LYS A 1 100 ? 12.929 7.874 -8.267 1.00 87.75 100 LYS A CA 1
ATOM 772 C C . LYS A 1 100 ? 11.670 7.432 -7.533 1.00 87.75 100 LYS A C 1
ATOM 774 O O . LYS A 1 100 ? 11.670 6.392 -6.884 1.00 87.75 100 LYS A O 1
ATOM 779 N N . ARG A 1 101 ? 10.619 8.249 -7.564 1.00 88.62 101 ARG A N 1
ATOM 780 C CA . ARG A 1 101 ? 9.366 7.984 -6.862 1.00 88.62 101 ARG A CA 1
ATOM 781 C C . ARG A 1 101 ? 8.207 8.529 -7.669 1.00 88.62 101 ARG A C 1
ATOM 783 O O . ARG A 1 101 ? 8.286 9.634 -8.196 1.00 88.62 101 ARG A O 1
ATOM 790 N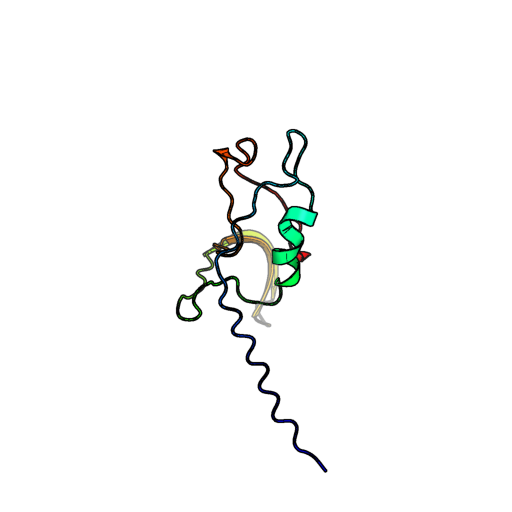 N . LEU A 1 102 ? 7.133 7.760 -7.674 1.00 88.00 102 LEU A N 1
ATOM 791 C CA . LEU A 1 102 ? 5.838 8.137 -8.202 1.00 88.00 102 LEU A CA 1
ATOM 792 C C . LEU A 1 102 ? 4.771 7.818 -7.166 1.00 88.00 102 LEU A C 1
ATOM 794 O O . LEU A 1 102 ? 4.933 6.904 -6.357 1.00 88.00 102 LEU A O 1
ATOM 798 N N . THR A 1 103 ? 3.686 8.577 -7.219 1.00 89.81 103 THR A N 1
ATOM 799 C CA . THR A 1 103 ? 2.476 8.287 -6.460 1.00 89.81 103 THR A CA 1
ATOM 800 C C . THR A 1 103 ? 1.406 7.898 -7.458 1.00 89.81 103 THR A C 1
ATOM 802 O O . THR A 1 103 ? 1.119 8.648 -8.387 1.00 89.81 103 THR A O 1
ATOM 805 N N . VAL A 1 104 ? 0.824 6.725 -7.260 1.00 89.75 104 VAL A N 1
ATOM 806 C CA . VAL A 1 104 ? -0.302 6.223 -8.046 1.00 89.75 104 VAL A CA 1
ATOM 807 C C . VAL A 1 104 ? -1.444 5.904 -7.099 1.00 89.75 104 VAL A C 1
ATOM 809 O O . VAL A 1 104 ? -1.222 5.709 -5.901 1.00 89.75 104 VAL A O 1
ATOM 812 N N . SER A 1 105 ? -2.666 5.865 -7.622 1.00 92.94 105 SER A N 1
ATOM 813 C CA . SER A 1 105 ? -3.790 5.458 -6.793 1.00 92.94 105 SER A CA 1
ATOM 814 C C . SER A 1 105 ? -3.708 3.977 -6.444 1.00 92.94 105 SER A C 1
ATOM 816 O O . SER A 1 105 ? -3.315 3.155 -7.274 1.00 92.94 105 SER A O 1
ATOM 818 N N . ALA A 1 106 ? -4.109 3.637 -5.221 1.00 91.81 106 ALA A N 1
ATOM 819 C CA . ALA A 1 106 ? -4.066 2.267 -4.729 1.00 91.81 106 ALA A CA 1
ATOM 820 C C . ALA A 1 106 ? -4.982 1.330 -5.532 1.00 91.81 106 ALA A C 1
ATOM 822 O O . ALA A 1 106 ? -4.671 0.152 -5.632 1.00 91.81 106 ALA A O 1
ATOM 823 N N . GLU A 1 107 ? -6.061 1.822 -6.162 1.00 91.94 107 GLU A N 1
ATOM 824 C CA . GLU A 1 107 ? -6.925 0.969 -6.997 1.00 91.94 107 GLU A CA 1
ATOM 825 C C . GLU A 1 107 ? -6.248 0.409 -8.259 1.00 91.94 107 GLU A C 1
ATOM 827 O O . GLU A 1 107 ? -6.808 -0.478 -8.916 1.00 91.94 107 GLU A O 1
ATOM 832 N N . ASN A 1 108 ? -5.079 0.941 -8.622 1.00 88.31 108 ASN A N 1
ATOM 833 C CA . ASN A 1 108 ? -4.298 0.499 -9.772 1.00 88.31 108 ASN A CA 1
ATOM 834 C C . ASN A 1 108 ? -3.255 -0.569 -9.409 1.00 88.31 108 ASN A C 1
ATOM 836 O O . ASN A 1 108 ? -2.626 -1.114 -10.317 1.00 88.31 108 ASN A O 1
ATOM 840 N N . LEU A 1 109 ? -3.075 -0.865 -8.116 1.00 82.88 109 LEU A N 1
ATOM 841 C CA . LEU A 1 109 ? -2.088 -1.811 -7.591 1.00 82.88 109 LEU A CA 1
ATOM 842 C C . LEU A 1 109 ? -2.733 -3.047 -6.959 1.00 82.88 109 LEU A C 1
ATOM 844 O O . LEU A 1 109 ? -3.914 -2.977 -6.551 1.00 82.88 109 LEU A O 1
#

Sequence (109 aa):
RPSLIGSLLTTGGGEAFTINCSGFDQYGVDPAAFQAVFDRKAFRPVVNNSIPTQVNISFTLSAILEVNAQLQLLTSFLWMNLMWDNLLISWNPEECVSLKRLTVSAENL

Foldseek 3Di:
DDDPPPPPPPPPQVDQAAQQLVQFDPVGGDPVSCVVVLVCVVDQQDNDPVDDWDKDKDKDFDDFDDADPVVRDTDTDMDIDIDTDRSNYHYDCVSRVVDDDDDDDPNSD